Protein AF-A0A485C1S6-F1 (afdb_monomer_lite)

Organism: Raoultella terrigena (NCBI:txid577)

Sequence (123 aa):
MATAPRSTWPTRIATTVRRSNRGTIFDLNTKKAVNVDRKTRFDEPFNITDGYSDLAQINAEYRLNEAWTARFDYSYSQDHYNDDQARVMAYDSTTGDLTRRVDATHGSTQKMHSTVPICRATW

Secondary structure (DSSP, 8-state):
-PEEEEEEEEEEEEEEEE------PBPTTT-SB----TT--SS-TT-EEEEEEEEEEEEEEEE-SSSEEEEEEEEEEEEEEEEEEEEEEEE-TTT--EEEEEEEEEEEEEEEEEEEEEEEE--

pLDDT: mean 79.66, std 9.96, range [54.56, 94.25]

Radius of gyration: 26.3 Å; chains: 1; bounding box: 55×29×70 Å

Foldseek 3Di:
DWDPKDKDAKDKDKDKDQDFPQDFDADPVVRDTQPDDSPDGPWDPPQMKIKMKIKIKIKIKDDPDPFKIKIKIKIKMKIAMKGWDKDFDDADNVVRDTDIDIDIDHGDMDMDMDMDIDMGTDD

Structure (mmCIF, N/CA/C/O backbone):
data_AF-A0A485C1S6-F1
#
_entry.id   AF-A0A485C1S6-F1
#
loop_
_atom_site.group_PDB
_atom_site.id
_atom_site.type_symbol
_atom_site.label_atom_id
_atom_site.label_alt_id
_atom_site.label_comp_id
_atom_site.label_asym_id
_atom_site.label_entity_id
_atom_site.label_seq_id
_atom_site.pdbx_PDB_ins_code
_atom_site.Cartn_x
_atom_site.Cartn_y
_atom_site.Cartn_z
_atom_site.occupancy
_atom_site.B_iso_or_equiv
_atom_site.auth_seq_id
_atom_site.auth_comp_id
_atom_site.auth_asym_id
_atom_site.auth_atom_id
_atom_site.pdbx_PDB_model_num
ATOM 1 N N . MET A 1 1 ? 25.128 6.481 -30.988 1.00 55.44 1 MET A N 1
ATOM 2 C CA . MET A 1 1 ? 25.752 5.999 -29.736 1.00 55.44 1 MET A CA 1
ATOM 3 C C . MET A 1 1 ? 24.618 5.774 -28.755 1.00 55.44 1 MET A C 1
ATOM 5 O O . MET A 1 1 ? 23.823 6.689 -28.586 1.00 55.44 1 MET A O 1
ATOM 9 N N . ALA A 1 2 ? 24.456 4.549 -28.259 1.00 62.09 2 ALA A N 1
ATOM 10 C CA . ALA A 1 2 ? 23.393 4.194 -27.321 1.00 62.09 2 ALA A CA 1
ATOM 11 C C . ALA A 1 2 ? 23.815 4.585 -25.903 1.00 62.09 2 ALA A C 1
ATOM 13 O O . ALA A 1 2 ? 24.959 4.324 -25.525 1.00 62.09 2 ALA A O 1
ATOM 14 N N . THR A 1 3 ? 22.913 5.183 -25.130 1.00 68.31 3 THR A N 1
ATOM 15 C CA . THR A 1 3 ? 23.140 5.367 -23.695 1.00 68.31 3 THR A CA 1
ATOM 16 C C . THR A 1 3 ? 22.803 4.045 -23.016 1.00 68.31 3 THR A C 1
ATOM 18 O O . THR A 1 3 ? 21.776 3.438 -23.323 1.00 68.31 3 THR A O 1
ATOM 21 N N . ALA A 1 4 ? 23.680 3.556 -22.136 1.00 71.81 4 ALA A N 1
ATOM 22 C CA . ALA A 1 4 ? 23.424 2.306 -21.429 1.00 71.81 4 ALA A CA 1
ATOM 23 C C . ALA A 1 4 ? 22.096 2.412 -20.654 1.00 71.81 4 ALA A C 1
ATOM 25 O O . ALA A 1 4 ? 21.874 3.429 -19.988 1.00 71.81 4 ALA A O 1
ATOM 26 N N . PRO A 1 5 ? 21.210 1.404 -20.743 1.00 71.81 5 PRO A N 1
ATOM 27 C CA . PRO A 1 5 ? 19.929 1.456 -20.062 1.00 71.81 5 PRO A CA 1
ATOM 28 C C . PRO A 1 5 ? 20.144 1.554 -18.552 1.00 71.81 5 PRO A C 1
ATOM 30 O O . PRO A 1 5 ? 20.919 0.793 -17.967 1.00 71.81 5 PRO A O 1
ATOM 33 N N . ARG A 1 6 ? 19.451 2.499 -17.915 1.00 76.38 6 ARG A N 1
ATOM 34 C CA . ARG A 1 6 ? 19.470 2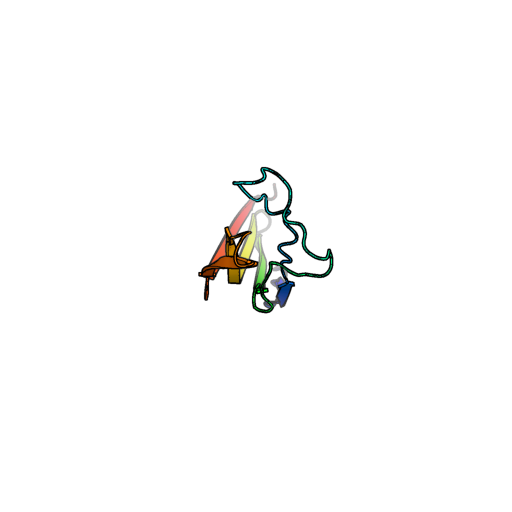.650 -16.461 1.00 76.38 6 ARG A CA 1
ATOM 35 C C . ARG A 1 6 ? 18.296 1.866 -15.899 1.00 76.38 6 ARG A C 1
ATOM 37 O O . ARG A 1 6 ? 17.146 2.141 -16.233 1.00 76.38 6 ARG A O 1
ATOM 44 N N . SER A 1 7 ? 18.598 0.882 -15.063 1.00 76.44 7 SER A N 1
ATOM 45 C CA . SER A 1 7 ? 17.595 0.117 -14.331 1.00 76.44 7 SER A CA 1
ATOM 46 C C . SER A 1 7 ? 17.717 0.398 -12.840 1.00 76.44 7 SER A C 1
ATOM 48 O O . SER A 1 7 ? 18.820 0.496 -12.297 1.00 76.44 7 SER A O 1
ATOM 50 N N . THR A 1 8 ? 16.570 0.542 -12.188 1.00 76.31 8 THR A N 1
ATOM 51 C CA . THR A 1 8 ? 16.465 0.569 -10.733 1.00 76.31 8 THR A CA 1
ATOM 52 C C . THR A 1 8 ? 15.859 -0.759 -10.308 1.00 76.31 8 THR A C 1
ATOM 54 O O . THR A 1 8 ? 14.740 -1.091 -10.708 1.00 76.31 8 THR A O 1
ATOM 57 N N . TRP A 1 9 ? 16.613 -1.535 -9.531 1.00 69.06 9 TRP A N 1
ATOM 58 C CA . TRP A 1 9 ? 16.132 -2.788 -8.954 1.00 69.06 9 TRP A CA 1
ATOM 59 C C . TRP A 1 9 ? 14.965 -2.528 -7.993 1.00 69.06 9 TRP A C 1
ATOM 61 O O . TRP A 1 9 ? 14.945 -1.470 -7.351 1.00 69.06 9 TRP A O 1
ATOM 71 N N . PRO A 1 10 ? 14.008 -3.471 -7.873 1.00 71.25 10 PRO A N 1
ATOM 72 C CA . PRO A 1 10 ? 12.872 -3.310 -6.983 1.00 71.25 10 PRO A CA 1
ATOM 73 C C . PRO A 1 10 ? 13.352 -3.047 -5.559 1.00 71.25 10 PRO A C 1
ATOM 75 O O . PRO A 1 10 ? 14.035 -3.873 -4.955 1.00 71.25 10 PRO A O 1
ATOM 78 N N . THR A 1 11 ? 13.008 -1.870 -5.041 1.00 77.12 11 THR A N 1
ATOM 79 C CA . THR A 1 11 ? 13.262 -1.503 -3.647 1.00 77.12 11 THR A CA 1
ATOM 80 C C . THR A 1 11 ? 11.949 -1.595 -2.894 1.00 77.12 11 THR A C 1
ATOM 82 O O . THR A 1 11 ? 10.984 -0.926 -3.263 1.00 77.12 11 THR A O 1
ATOM 85 N N . ARG A 1 12 ? 11.923 -2.425 -1.847 1.00 81.88 12 ARG A N 1
ATOM 86 C CA . ARG A 1 12 ? 10.764 -2.568 -0.971 1.00 81.88 12 ARG A CA 1
ATOM 87 C C . ARG A 1 12 ? 10.780 -1.502 0.109 1.00 81.88 12 ARG A C 1
ATOM 89 O O . ARG A 1 12 ? 11.726 -1.439 0.892 1.00 81.88 12 ARG A O 1
ATOM 96 N N . ILE A 1 13 ? 9.702 -0.738 0.213 1.00 79.25 13 ILE A N 1
ATOM 97 C CA . ILE A 1 13 ? 9.444 0.140 1.354 1.00 79.25 13 ILE A CA 1
ATOM 98 C C . ILE A 1 13 ? 8.303 -0.480 2.156 1.00 79.25 13 ILE A C 1
ATOM 100 O O . ILE A 1 13 ? 7.171 -0.524 1.686 1.00 79.25 13 ILE A O 1
ATOM 104 N N . ALA A 1 14 ? 8.603 -0.986 3.353 1.00 84.19 14 ALA A N 1
ATOM 105 C CA . ALA A 1 14 ? 7.611 -1.564 4.257 1.00 84.19 14 ALA A CA 1
ATOM 106 C C . ALA A 1 14 ? 7.172 -0.534 5.304 1.00 84.19 14 ALA A C 1
ATOM 108 O O . ALA A 1 14 ? 8.003 0.177 5.868 1.00 84.19 14 ALA A O 1
ATOM 109 N N . THR A 1 15 ? 5.871 -0.465 5.572 1.00 78.62 15 THR A N 1
ATOM 110 C CA . THR A 1 15 ? 5.278 0.439 6.561 1.00 78.62 15 THR A CA 1
ATOM 111 C C . THR A 1 15 ? 4.285 -0.322 7.430 1.00 78.62 15 THR A C 1
ATOM 113 O O . THR A 1 15 ? 3.416 -1.026 6.926 1.00 78.62 15 THR A O 1
ATOM 116 N N . THR A 1 16 ? 4.376 -0.138 8.746 1.00 80.12 16 THR A N 1
ATOM 117 C CA . THR A 1 16 ? 3.396 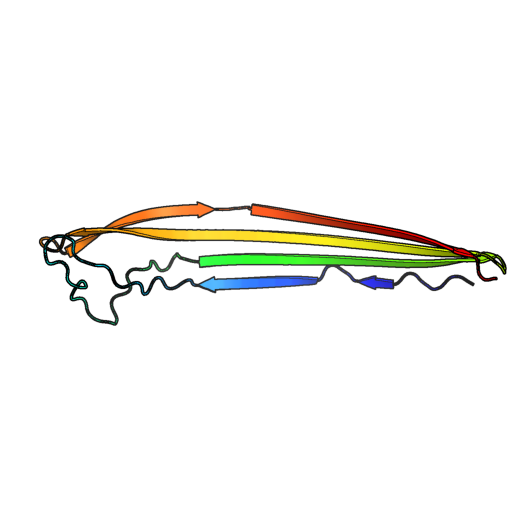-0.654 9.709 1.00 80.12 16 THR A CA 1
ATOM 118 C C . THR A 1 16 ? 2.863 0.499 10.544 1.00 80.12 16 THR A C 1
ATOM 120 O O . THR A 1 16 ? 3.626 1.221 11.185 1.00 80.12 16 THR A O 1
ATOM 123 N N . VAL A 1 17 ? 1.544 0.662 10.562 1.00 75.88 17 VAL A N 1
ATOM 124 C CA . VAL A 1 17 ? 0.837 1.683 11.333 1.00 75.88 17 VAL A CA 1
ATOM 125 C C . VAL A 1 17 ? -0.079 0.997 12.333 1.00 75.88 17 VAL A C 1
ATOM 127 O O . VAL A 1 17 ? -0.987 0.254 11.974 1.00 75.88 17 VAL A O 1
ATOM 130 N N . ARG A 1 18 ? 0.111 1.302 13.617 1.00 71.38 18 ARG A N 1
ATOM 131 C CA . ARG A 1 18 ? -0.881 0.980 14.648 1.00 71.38 18 ARG A CA 1
ATOM 132 C C . ARG A 1 18 ? -1.878 2.120 14.730 1.00 71.38 18 ARG A C 1
ATOM 134 O O . ARG A 1 18 ? -1.535 3.207 15.202 1.00 71.38 18 ARG A O 1
ATOM 141 N N . ARG A 1 19 ? -3.110 1.889 14.280 1.00 59.91 19 ARG A N 1
ATOM 142 C CA . ARG A 1 19 ? -4.168 2.892 14.425 1.00 59.91 19 ARG A CA 1
ATOM 143 C C . ARG A 1 19 ? -4.705 2.849 15.846 1.00 59.91 19 ARG A C 1
ATOM 145 O O . ARG A 1 19 ? -5.193 1.824 16.303 1.00 59.91 19 ARG A O 1
ATOM 152 N N . SER A 1 20 ? -4.653 3.990 16.527 1.00 57.03 20 SER A N 1
ATOM 153 C CA . SER A 1 20 ? -5.309 4.154 17.820 1.00 57.03 20 SER A CA 1
ATOM 154 C C . SER A 1 20 ? -6.682 4.779 17.625 1.00 57.03 20 SER A C 1
ATOM 156 O O . SER A 1 20 ? -6.785 5.920 17.175 1.00 57.03 20 SER A O 1
ATOM 158 N N . ASN A 1 21 ? -7.740 4.047 17.967 1.00 57.66 21 ASN A N 1
ATOM 159 C CA . ASN A 1 21 ? -9.087 4.607 18.010 1.00 57.66 21 ASN A CA 1
ATOM 160 C C . ASN A 1 21 ? -9.311 5.281 19.374 1.00 57.66 21 ASN A C 1
ATOM 162 O O . ASN A 1 21 ? -9.866 4.687 20.293 1.00 57.66 21 ASN A O 1
ATOM 166 N N . ARG A 1 22 ? -8.840 6.528 19.518 1.00 54.56 22 ARG A N 1
ATOM 167 C CA . ARG A 1 22 ? -9.034 7.359 20.728 1.00 54.56 22 ARG A CA 1
ATOM 168 C C . ARG A 1 22 ? -10.345 8.157 20.713 1.00 54.56 22 ARG A C 1
ATOM 170 O O . ARG A 1 22 ? -10.430 9.205 21.347 1.00 54.56 22 ARG A O 1
ATOM 177 N N . GLY A 1 23 ? -11.333 7.719 19.933 1.00 57.41 23 GLY A N 1
ATOM 178 C CA . GLY A 1 23 ? -12.602 8.428 19.790 1.00 57.41 23 GLY A CA 1
ATOM 179 C C . GLY A 1 23 ? -13.344 8.567 21.122 1.00 57.41 23 GLY A C 1
ATOM 180 O O . GLY A 1 23 ? -13.329 7.662 21.954 1.00 57.41 23 GLY A O 1
ATOM 181 N N . THR A 1 24 ? -14.007 9.707 21.320 1.00 64.56 24 THR A N 1
ATOM 182 C CA . THR A 1 24 ? -14.960 9.901 22.417 1.00 64.56 24 THR A CA 1
ATOM 183 C C . THR A 1 24 ? -16.264 9.198 22.055 1.00 64.56 24 THR A C 1
ATOM 185 O O . THR A 1 24 ? -16.930 9.586 21.098 1.00 64.56 24 THR A O 1
ATOM 188 N N . ILE A 1 25 ? -16.621 8.157 22.804 1.00 69.25 25 ILE A N 1
ATOM 189 C CA . ILE A 1 25 ? -17.919 7.489 22.669 1.00 69.25 25 ILE A CA 1
ATOM 190 C C . ILE A 1 25 ? -18.936 8.269 23.498 1.00 69.25 25 ILE A C 1
ATOM 192 O O . ILE A 1 25 ? -18.648 8.666 24.630 1.00 69.25 25 ILE A O 1
ATOM 196 N N . PHE A 1 26 ? -20.118 8.495 22.931 1.00 69.31 26 PHE A N 1
ATOM 197 C CA . PHE A 1 26 ? -21.242 9.093 23.638 1.00 69.31 26 PHE A CA 1
ATOM 198 C C . PHE A 1 26 ? -22.187 7.998 24.108 1.00 69.31 26 PHE A C 1
ATOM 200 O O . PHE A 1 26 ? -22.599 7.145 23.325 1.00 69.31 26 PHE A O 1
ATOM 207 N N . ASP A 1 27 ? -22.541 8.047 25.384 1.00 66.81 27 ASP A N 1
ATOM 208 C CA . ASP A 1 27 ? -23.649 7.271 25.912 1.00 66.81 27 ASP A CA 1
ATOM 209 C C . ASP A 1 27 ? -24.956 7.907 25.417 1.00 66.81 27 ASP A C 1
ATOM 211 O O . ASP A 1 27 ? -25.222 9.089 25.649 1.00 66.81 27 ASP A O 1
ATOM 215 N N . LEU A 1 28 ? -25.762 7.125 24.702 1.00 68.69 28 LEU A N 1
ATOM 216 C CA . LEU A 1 28 ? -27.008 7.589 24.094 1.00 68.69 28 LEU A CA 1
ATOM 217 C C . LEU A 1 28 ? -28.117 7.841 25.129 1.00 68.69 28 LEU A C 1
ATOM 219 O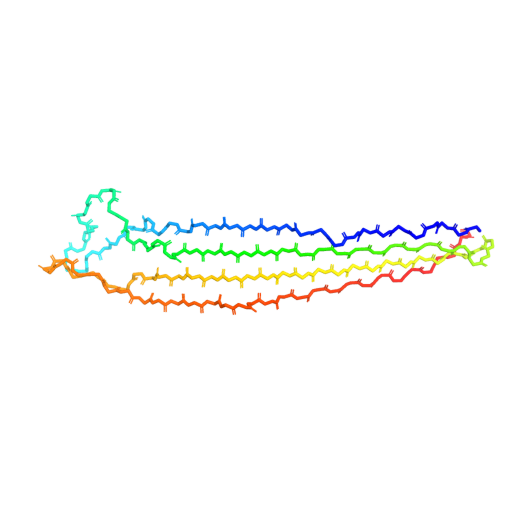 O . LEU A 1 28 ? -29.013 8.643 24.860 1.00 68.69 28 LEU A O 1
ATOM 223 N N . ASN A 1 29 ? -28.032 7.232 26.317 1.00 72.00 29 ASN A N 1
ATOM 224 C CA . ASN A 1 29 ? -28.986 7.425 27.410 1.00 72.00 29 ASN A CA 1
ATOM 225 C C . ASN A 1 29 ? -28.684 8.708 28.187 1.00 72.00 29 ASN A C 1
ATOM 227 O O . ASN A 1 29 ? -29.572 9.525 28.430 1.00 72.00 29 ASN A O 1
ATOM 231 N N . THR A 1 30 ? -27.418 8.918 28.554 1.00 72.75 30 THR A N 1
ATOM 232 C CA . THR A 1 30 ? -27.005 10.107 29.320 1.00 72.75 30 THR A CA 1
ATOM 233 C C . THR A 1 30 ? -26.652 11.303 28.435 1.00 72.75 30 THR A C 1
ATOM 235 O O . THR A 1 30 ? -26.504 12.416 28.945 1.00 72.75 30 THR A O 1
ATOM 238 N N . LYS A 1 31 ? -26.522 11.096 27.116 1.00 73.88 31 LYS A N 1
ATOM 239 C CA . LYS A 1 31 ? -26.049 12.067 26.108 1.00 73.88 31 LYS A CA 1
ATOM 240 C C . LYS A 1 31 ? -24.699 12.703 26.451 1.00 73.88 31 LYS A C 1
ATOM 242 O O . LYS A 1 31 ? -24.366 13.780 25.955 1.00 73.88 31 LYS A O 1
ATOM 247 N N . LYS A 1 32 ? -23.919 12.054 27.312 1.00 74.38 32 LYS A N 1
ATOM 248 C CA . LYS A 1 32 ? -22.600 12.506 27.755 1.00 74.38 32 LYS A CA 1
ATOM 249 C C . LYS A 1 32 ? -21.528 11.580 27.202 1.00 74.38 32 LYS A C 1
ATOM 251 O O . LYS A 1 32 ? -21.793 10.433 26.850 1.00 74.38 32 LYS A O 1
ATOM 256 N N . ALA A 1 33 ? -20.307 12.099 27.119 1.00 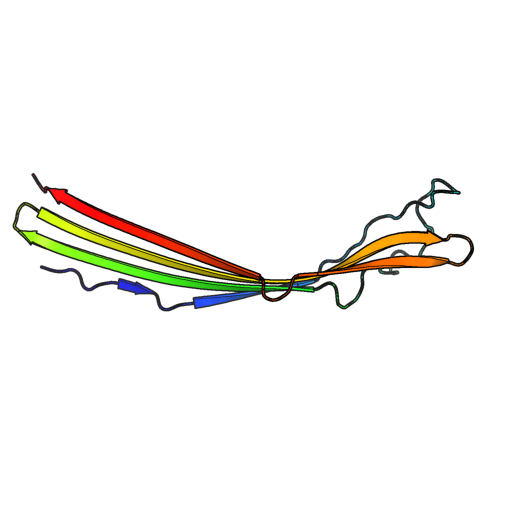68.75 33 ALA A N 1
ATOM 257 C CA . ALA A 1 33 ? -19.149 11.262 26.857 1.00 68.75 33 ALA A CA 1
ATOM 258 C C . ALA A 1 33 ? -19.049 10.179 27.940 1.00 68.75 33 ALA A C 1
ATOM 260 O O . ALA A 1 33 ? -19.244 10.467 29.125 1.00 68.75 33 ALA A O 1
ATOM 261 N N . VAL A 1 34 ? -18.752 8.950 27.525 1.00 71.31 34 VAL A N 1
ATOM 262 C CA . VAL A 1 34 ? -18.560 7.816 28.430 1.00 71.31 34 VAL A CA 1
ATOM 263 C C . VAL A 1 34 ? -17.455 8.152 29.436 1.00 71.31 34 VAL A C 1
ATOM 265 O O . VAL A 1 34 ? -16.340 8.513 29.055 1.00 71.31 34 VAL A O 1
ATOM 268 N N . ASN A 1 35 ? -17.775 8.051 30.728 1.00 70.62 35 ASN A N 1
ATOM 269 C CA . ASN A 1 35 ? -16.861 8.372 31.822 1.00 70.62 35 ASN A CA 1
ATOM 270 C C . ASN A 1 35 ? -15.914 7.196 32.113 1.00 70.62 35 ASN A C 1
ATOM 272 O O . ASN A 1 35 ? -16.084 6.477 33.094 1.00 70.62 35 ASN A O 1
ATOM 276 N N . VAL A 1 36 ? -14.938 6.987 31.234 1.00 69.50 36 VAL A N 1
ATOM 277 C CA . VAL A 1 36 ? -13.832 6.037 31.431 1.00 69.50 36 VAL A CA 1
ATOM 278 C C . VAL A 1 36 ? -12.523 6.778 31.685 1.00 69.50 36 VAL A C 1
ATOM 280 O O . VAL A 1 36 ? -12.358 7.934 31.288 1.00 69.50 36 VAL A O 1
ATOM 283 N N . ASP A 1 37 ? -11.564 6.099 32.318 1.00 69.88 37 ASP A N 1
ATOM 284 C CA . ASP A 1 37 ? -10.195 6.607 32.431 1.00 69.88 37 ASP A CA 1
ATOM 285 C C . ASP A 1 37 ? -9.642 6.937 31.032 1.00 69.88 37 ASP A C 1
ATOM 287 O O . ASP A 1 37 ? -9.797 6.172 30.080 1.00 69.88 37 ASP A O 1
ATOM 291 N N . ARG A 1 38 ? -8.949 8.075 30.906 1.00 64.31 38 ARG A N 1
ATOM 292 C CA . ARG A 1 38 ? -8.281 8.502 29.664 1.00 64.31 38 ARG A CA 1
ATOM 293 C C . ARG A 1 38 ? -7.235 7.503 29.163 1.00 64.31 38 ARG A C 1
ATOM 295 O O . ARG A 1 38 ? -6.833 7.594 28.004 1.00 64.31 38 ARG A O 1
ATOM 302 N N . LYS A 1 39 ? -6.750 6.602 30.018 1.00 66.88 39 LYS A N 1
ATOM 303 C CA . LYS A 1 39 ? -5.829 5.519 29.654 1.00 66.88 39 LYS A CA 1
ATOM 304 C C . LYS A 1 39 ? -6.544 4.291 29.095 1.00 66.88 39 LYS A C 1
ATOM 306 O O . LYS A 1 39 ? -5.881 3.465 28.467 1.00 66.88 39 LYS A O 1
ATOM 311 N N . THR A 1 40 ? -7.855 4.167 29.294 1.00 69.81 40 THR A N 1
ATOM 312 C CA . THR A 1 40 ? -8.638 3.058 28.752 1.00 69.81 40 THR A CA 1
ATOM 313 C C . THR A 1 40 ? -8.717 3.197 27.240 1.00 69.81 40 THR A C 1
ATOM 315 O O . THR A 1 40 ? -9.285 4.143 26.696 1.00 69.81 40 THR A O 1
ATOM 318 N N . ARG A 1 41 ? -8.095 2.243 26.552 1.00 69.94 41 ARG A N 1
ATOM 319 C CA . ARG A 1 41 ? -8.098 2.153 25.096 1.00 69.94 41 ARG A CA 1
ATOM 320 C C . ARG A 1 41 ? -9.374 1.466 24.637 1.00 69.94 41 ARG A C 1
ATOM 322 O O . ARG A 1 41 ? -9.688 0.369 25.087 1.00 69.94 41 ARG A O 1
ATOM 329 N N . PHE A 1 42 ? -10.107 2.120 23.742 1.00 71.56 42 PHE A N 1
ATOM 330 C CA . PHE A 1 42 ? -11.261 1.515 23.073 1.00 71.56 42 PHE A CA 1
ATOM 331 C C . PHE A 1 42 ? -10.866 0.713 21.830 1.00 71.56 42 PHE A C 1
ATOM 333 O O . PHE A 1 42 ? -11.685 -0.028 21.283 1.00 71.56 42 PHE A O 1
ATOM 340 N N . ASP A 1 43 ? -9.617 0.865 21.393 1.00 68.88 43 ASP A N 1
ATOM 341 C CA . ASP A 1 43 ? -9.009 0.110 20.314 1.00 68.88 43 ASP A CA 1
ATOM 342 C C . ASP A 1 43 ? -8.344 -1.179 20.791 1.00 68.88 43 ASP A C 1
ATOM 344 O O . ASP A 1 43 ? -7.905 -1.289 21.934 1.00 68.88 43 ASP A O 1
ATOM 348 N N . GLU A 1 44 ? -8.243 -2.137 19.87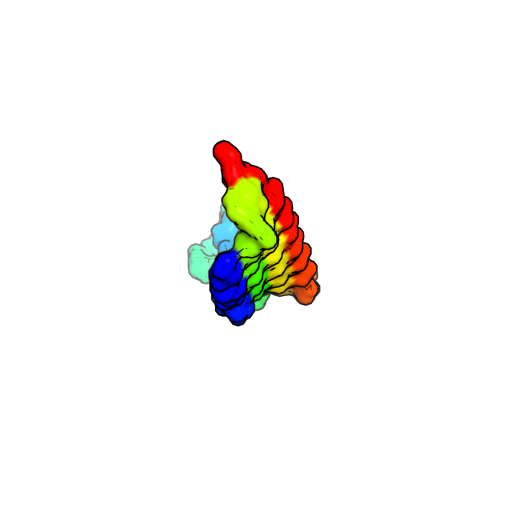4 1.00 72.25 44 GLU A N 1
ATOM 349 C CA . GLU A 1 44 ? -7.667 -3.449 20.142 1.00 72.25 44 GLU A CA 1
ATOM 350 C C . GLU A 1 44 ? -6.183 -3.517 19.742 1.00 72.25 44 GLU A C 1
ATOM 352 O O . GLU A 1 44 ? -5.774 -2.860 18.779 1.00 72.25 44 GLU A O 1
ATOM 357 N N . PRO A 1 45 ? -5.349 -4.334 20.420 1.00 73.81 45 PRO A N 1
ATOM 358 C CA . PRO A 1 45 ? -3.925 -4.477 20.097 1.00 73.81 45 PRO A CA 1
ATOM 359 C C . PRO A 1 45 ? -3.649 -4.963 18.670 1.00 73.81 45 PRO A C 1
ATOM 361 O O . PRO A 1 45 ? -2.565 -4.706 18.136 1.00 73.81 45 PRO A O 1
ATOM 364 N N . PHE A 1 46 ? -4.620 -5.663 18.077 1.00 73.06 46 PHE A N 1
ATOM 365 C CA . PHE A 1 46 ? -4.569 -6.162 16.709 1.00 73.06 46 PHE A CA 1
ATOM 366 C C . PHE A 1 46 ? -5.022 -5.131 15.666 1.00 73.06 46 PHE A C 1
ATOM 368 O O . PHE A 1 46 ? -4.972 -5.452 14.492 1.00 73.06 46 PHE A O 1
ATOM 375 N N . ASN A 1 47 ? -5.402 -3.899 16.043 1.00 73.69 47 ASN A N 1
ATOM 376 C CA . ASN A 1 47 ? -5.699 -2.828 15.082 1.00 73.69 47 ASN A CA 1
ATOM 377 C C . ASN A 1 47 ? -4.421 -2.324 14.392 1.00 73.69 47 ASN A C 1
ATOM 379 O O . ASN A 1 47 ? -3.851 -1.280 14.746 1.00 73.69 47 ASN A O 1
ATOM 383 N N . ILE A 1 48 ? -3.939 -3.107 13.436 1.00 79.31 48 ILE A N 1
ATOM 384 C CA . ILE A 1 48 ? -2.687 -2.903 12.724 1.00 79.31 48 ILE A CA 1
ATOM 385 C C . ILE A 1 48 ? -3.006 -2.839 11.235 1.00 79.31 48 ILE A C 1
ATOM 387 O O . ILE A 1 48 ? -3.649 -3.725 10.685 1.00 79.31 48 ILE A O 1
ATOM 391 N N . THR A 1 49 ? -2.520 -1.782 10.594 1.00 82.81 49 THR A N 1
ATOM 392 C CA . THR A 1 49 ? -2.430 -1.707 9.140 1.00 82.81 49 THR A CA 1
ATOM 393 C C . THR A 1 49 ? -0.962 -1.891 8.771 1.00 82.81 49 THR A C 1
ATOM 395 O O . THR A 1 49 ? -0.121 -1.084 9.177 1.00 82.81 49 THR A O 1
ATOM 398 N N . ASP A 1 50 ? -0.626 -2.924 8.014 1.00 86.25 50 ASP A N 1
ATOM 399 C CA . ASP A 1 50 ? 0.717 -3.139 7.478 1.00 86.25 50 ASP A CA 1
ATOM 400 C C . ASP A 1 50 ? 0.690 -3.218 5.958 1.00 86.25 50 ASP A C 1
ATOM 402 O O . ASP A 1 50 ? -0.296 -3.599 5.337 1.00 86.25 50 ASP A O 1
ATOM 406 N N . GLY A 1 51 ? 1.786 -2.815 5.335 1.00 88.06 51 GLY A N 1
ATOM 407 C CA . GLY A 1 51 ? 1.893 -2.862 3.895 1.00 88.06 51 GLY A CA 1
ATOM 408 C C . GLY A 1 51 ? 3.313 -2.675 3.413 1.00 88.06 51 GLY A C 1
ATOM 409 O O . GLY A 1 51 ? 4.209 -2.273 4.160 1.00 88.06 51 GLY A O 1
ATOM 410 N N . TYR A 1 52 ? 3.519 -2.978 2.143 1.00 88.62 52 TYR A N 1
ATOM 411 C CA . TYR A 1 52 ? 4.775 -2.712 1.471 1.00 88.62 52 TYR A CA 1
ATOM 412 C C . TYR A 1 52 ? 4.537 -2.276 0.032 1.00 88.62 52 TYR A C 1
ATOM 414 O O . TYR A 1 52 ? 3.585 -2.714 -0.611 1.00 88.62 52 TYR A O 1
ATOM 422 N N . SER A 1 53 ? 5.443 -1.441 -0.458 1.00 88.19 53 SER A N 1
ATOM 423 C CA . SER A 1 53 ? 5.465 -0.964 -1.834 1.00 88.19 53 SER A CA 1
ATOM 424 C C . SER A 1 53 ? 6.777 -1.376 -2.490 1.00 88.19 53 SER A C 1
ATOM 426 O O . SER A 1 53 ? 7.848 -1.086 -1.956 1.00 88.19 53 SER A O 1
ATOM 428 N N . ASP A 1 54 ? 6.695 -2.040 -3.640 1.00 90.12 54 ASP A N 1
ATOM 429 C CA . ASP A 1 54 ? 7.831 -2.411 -4.484 1.00 90.12 54 ASP A CA 1
ATOM 430 C C . ASP A 1 54 ? 7.799 -1.552 -5.765 1.00 90.12 54 ASP A C 1
ATOM 432 O O . ASP A 1 54 ? 6.773 -1.501 -6.442 1.00 90.12 54 ASP A O 1
ATOM 436 N N . LEU A 1 55 ? 8.906 -0.883 -6.120 1.00 89.94 55 LEU A N 1
ATOM 437 C CA . LEU A 1 55 ? 9.021 -0.044 -7.329 1.00 89.94 55 LEU A CA 1
ATOM 438 C C . LEU A 1 55 ? 10.214 -0.467 -8.191 1.00 89.94 55 LEU A C 1
ATOM 440 O O . LEU A 1 55 ? 11.344 -0.465 -7.707 1.00 89.94 55 LEU A O 1
ATOM 444 N N . ALA A 1 56 ? 9.980 -0.737 -9.476 1.00 88.44 56 ALA A N 1
ATOM 445 C CA . ALA A 1 56 ? 11.013 -1.014 -10.474 1.00 88.44 56 ALA A CA 1
ATOM 446 C C . ALA A 1 56 ? 10.886 -0.067 -11.675 1.00 88.44 56 ALA A C 1
ATOM 448 O O . ALA A 1 56 ? 9.782 0.206 -12.152 1.00 88.44 56 ALA A O 1
ATOM 449 N N . GLN A 1 57 ? 12.020 0.421 -12.184 1.00 90.62 57 GLN A N 1
ATOM 450 C CA . GLN A 1 57 ? 12.055 1.348 -13.320 1.00 90.62 57 GLN A CA 1
ATOM 451 C C . GLN A 1 57 ? 13.163 0.984 -14.304 1.00 90.62 57 GLN A C 1
ATOM 453 O O . GLN A 1 57 ? 14.259 0.590 -13.903 1.00 90.62 57 GLN A O 1
ATOM 458 N N . ILE A 1 58 ? 12.874 1.140 -15.594 1.00 89.75 58 ILE A N 1
ATOM 459 C CA . ILE A 1 58 ? 13.806 0.920 -16.700 1.00 89.75 58 ILE A CA 1
ATOM 460 C C . ILE A 1 58 ? 13.717 2.119 -17.641 1.00 89.75 58 ILE A C 1
ATOM 462 O O . ILE A 1 58 ? 12.631 2.470 -18.096 1.00 89.75 58 ILE A O 1
ATOM 466 N N . ASN A 1 59 ? 14.864 2.709 -17.966 1.00 91.25 59 ASN A N 1
ATOM 467 C CA . ASN A 1 59 ? 14.997 3.732 -18.998 1.00 91.25 59 ASN A CA 1
ATOM 468 C C . ASN A 1 59 ? 16.045 3.297 -20.030 1.00 91.25 59 ASN A C 1
ATOM 470 O O . ASN A 1 59 ? 17.122 2.820 -19.664 1.00 91.25 59 ASN A O 1
ATOM 474 N N . ALA A 1 60 ? 15.737 3.483 -21.312 1.00 89.25 60 ALA A N 1
ATOM 475 C CA . ALA A 1 60 ? 16.648 3.254 -22.425 1.00 89.25 60 ALA A CA 1
ATOM 476 C C . ALA A 1 60 ? 16.558 4.396 -23.445 1.00 89.25 60 ALA A C 1
ATOM 478 O O . ALA A 1 60 ? 15.472 4.872 -23.775 1.00 89.25 60 ALA A O 1
ATOM 479 N N . GLU A 1 61 ? 17.703 4.803 -23.989 1.00 91.81 61 GLU A N 1
ATOM 480 C CA . GLU A 1 61 ? 17.785 5.808 -25.048 1.00 91.81 61 GLU A CA 1
ATOM 481 C C . GLU A 1 61 ? 18.712 5.325 -26.163 1.00 91.81 61 GLU A C 1
ATOM 483 O O . GLU A 1 61 ? 19.834 4.866 -25.924 1.00 91.81 61 GLU A O 1
ATOM 488 N N . TYR A 1 62 ? 18.240 5.443 -27.401 1.00 89.06 62 TYR A N 1
ATOM 489 C CA . TYR A 1 62 ? 18.958 5.000 -28.581 1.00 89.06 62 TYR A CA 1
ATOM 490 C C . TYR A 1 62 ? 18.864 6.022 -29.711 1.00 89.06 62 TYR A C 1
ATOM 492 O O . TYR A 1 62 ? 17.781 6.386 -30.169 1.00 89.06 62 TYR A O 1
ATOM 500 N N . ARG A 1 63 ? 20.024 6.452 -30.213 1.00 90.25 63 ARG A N 1
ATOM 501 C CA . ARG A 1 63 ? 20.114 7.298 -31.405 1.00 90.25 63 ARG A CA 1
ATOM 502 C C . ARG A 1 63 ? 20.031 6.430 -32.660 1.00 90.25 63 ARG A C 1
ATOM 504 O O . ARG A 1 63 ? 20.982 5.705 -32.949 1.00 90.25 63 ARG A O 1
ATOM 511 N N . LEU A 1 64 ? 18.908 6.516 -33.375 1.00 87.69 64 LEU A N 1
ATOM 512 C CA . LEU A 1 64 ? 18.619 5.730 -34.580 1.00 87.69 64 LEU A CA 1
ATOM 513 C C . LEU A 1 64 ? 19.471 6.195 -35.770 1.00 87.69 64 LEU A C 1
ATOM 515 O O . LEU A 1 64 ? 20.001 5.370 -36.506 1.00 87.69 64 LEU A O 1
ATOM 519 N N . ASN A 1 65 ? 19.619 7.511 -35.943 1.00 87.88 65 ASN A N 1
ATOM 520 C CA . ASN A 1 65 ? 20.516 8.142 -36.917 1.00 87.88 65 ASN A CA 1
ATOM 521 C C . ASN A 1 65 ? 20.830 9.594 -36.484 1.00 87.88 65 ASN A C 1
ATOM 523 O O . ASN A 1 65 ? 20.601 9.961 -35.333 1.00 87.88 65 ASN A O 1
ATOM 527 N N . GLU A 1 66 ? 21.404 10.422 -37.361 1.00 86.69 66 GLU A N 1
ATOM 528 C CA . GLU A 1 66 ? 21.734 11.829 -37.056 1.00 86.69 66 GLU A CA 1
ATOM 529 C C . GLU A 1 66 ? 20.505 12.687 -36.731 1.00 86.69 66 GLU A C 1
ATOM 531 O O . GLU A 1 66 ? 20.597 13.626 -35.945 1.00 86.69 66 GLU A O 1
ATOM 536 N N . ALA A 1 67 ? 19.347 12.310 -37.263 1.00 91.06 67 ALA A N 1
ATOM 537 C CA . ALA A 1 67 ? 18.118 13.072 -37.166 1.00 91.06 67 ALA A CA 1
ATOM 538 C C . ALA A 1 67 ? 17.075 12.472 -36.220 1.00 91.06 67 ALA A C 1
ATOM 540 O O . ALA A 1 67 ? 16.053 13.101 -35.986 1.00 91.06 67 ALA A O 1
ATOM 541 N N . TRP A 1 68 ? 17.280 11.265 -35.689 1.00 91.00 68 TRP A N 1
ATOM 542 C CA . TRP A 1 68 ? 16.253 10.564 -34.917 1.00 91.00 68 TRP A CA 1
ATOM 543 C C . TRP A 1 68 ? 16.811 9.921 -33.654 1.00 91.00 68 TRP A C 1
ATOM 545 O O . TRP A 1 68 ? 17.780 9.155 -33.691 1.00 91.00 68 TRP A O 1
ATOM 555 N N . THR A 1 69 ? 16.128 10.177 -32.538 1.00 92.50 69 THR A N 1
ATOM 556 C CA . THR A 1 69 ? 16.402 9.560 -31.236 1.00 92.50 69 THR A CA 1
ATOM 557 C C . THR A 1 69 ? 15.139 8.916 -30.680 1.00 92.50 69 THR A C 1
ATOM 559 O O . THR A 1 69 ? 14.076 9.538 -30.625 1.00 92.50 69 THR A O 1
ATOM 562 N N . ALA A 1 70 ? 15.275 7.668 -30.245 1.00 90.62 70 ALA A N 1
ATOM 563 C CA . ALA A 1 70 ? 14.251 6.908 -29.553 1.00 90.62 70 ALA A CA 1
ATOM 564 C C . ALA A 1 70 ? 14.555 6.850 -28.053 1.00 90.62 70 ALA A C 1
ATOM 566 O O . ALA A 1 70 ? 15.696 6.638 -27.642 1.00 90.62 70 ALA A O 1
ATOM 567 N N . ARG A 1 71 ? 13.518 7.005 -27.237 1.00 92.12 71 ARG A N 1
ATOM 568 C CA . ARG A 1 71 ? 13.539 6.859 -25.783 1.00 92.12 71 ARG A CA 1
ATOM 569 C C . ARG A 1 71 ? 12.416 5.935 -25.353 1.00 92.12 71 ARG A C 1
ATOM 571 O O . ARG A 1 71 ? 11.310 5.993 -25.893 1.00 92.12 71 ARG A O 1
ATOM 578 N N . PHE A 1 72 ? 12.719 5.097 -24.379 1.00 90.94 72 PHE A N 1
ATOM 579 C CA . PHE A 1 72 ? 11.791 4.143 -23.810 1.00 90.94 72 PHE A CA 1
ATOM 580 C C . PHE A 1 72 ? 11.898 4.175 -22.291 1.00 90.94 72 PHE A C 1
ATOM 582 O O . PHE A 1 72 ? 12.961 3.908 -21.730 1.00 90.94 72 PHE A O 1
ATOM 589 N N . ASP A 1 73 ? 10.778 4.473 -21.646 1.00 92.25 73 ASP A N 1
ATOM 590 C CA . ASP A 1 73 ? 10.631 4.493 -20.199 1.00 92.25 73 ASP A CA 1
ATOM 591 C C . ASP A 1 73 ? 9.558 3.487 -19.778 1.00 92.25 73 ASP A C 1
ATOM 593 O O . ASP A 1 73 ? 8.432 3.515 -20.279 1.00 92.25 73 ASP A O 1
ATOM 597 N N . TYR A 1 74 ? 9.897 2.619 -18.828 1.00 91.25 74 TYR A N 1
ATOM 598 C CA . TYR A 1 74 ? 8.974 1.679 -18.203 1.00 91.25 74 TYR A CA 1
ATOM 599 C C . TYR A 1 74 ? 9.066 1.782 -16.682 1.00 91.25 74 TYR A C 1
ATOM 601 O O . TYR A 1 74 ? 10.156 1.815 -16.110 1.00 91.25 74 TYR A O 1
ATOM 609 N N . SER A 1 75 ? 7.920 1.833 -16.011 1.00 91.19 75 SER A N 1
ATOM 610 C CA . SER A 1 75 ? 7.821 1.835 -14.549 1.00 91.19 75 SER A CA 1
ATOM 611 C C . SER A 1 75 ? 6.761 0.844 -14.093 1.00 91.19 75 SER A C 1
ATOM 613 O O . SER A 1 75 ? 5.674 0.795 -14.664 1.00 91.19 75 SER A O 1
ATOM 615 N N . TYR A 1 76 ? 7.070 0.084 -13.048 1.00 90.19 76 TYR A N 1
ATOM 616 C CA . TYR A 1 76 ? 6.168 -0.861 -12.401 1.00 90.19 76 TYR A CA 1
ATOM 617 C C . TYR A 1 76 ? 6.169 -0.617 -10.895 1.00 90.19 76 TYR A C 1
ATOM 619 O O . TYR A 1 76 ? 7.241 -0.572 -10.290 1.00 90.19 76 TYR A O 1
ATOM 627 N N . SER A 1 77 ? 4.986 -0.507 -10.294 1.00 90.94 77 SER A N 1
ATOM 628 C CA . SER A 1 77 ? 4.823 -0.495 -8.843 1.00 90.94 77 SER A CA 1
ATOM 629 C C . SER A 1 77 ? 3.818 -1.543 -8.384 1.00 90.94 77 SER A C 1
ATOM 631 O O . SER A 1 77 ? 2.840 -1.850 -9.073 1.00 90.94 77 SER A O 1
ATOM 633 N N . GLN A 1 78 ? 4.069 -2.097 -7.205 1.00 91.81 78 GLN A N 1
ATOM 634 C CA . GLN A 1 78 ? 3.163 -3.005 -6.526 1.00 91.81 78 GLN A CA 1
ATOM 635 C C . GLN A 1 78 ? 3.016 -2.579 -5.076 1.00 91.81 78 GLN A C 1
ATOM 637 O O . GLN A 1 78 ? 4.003 -2.530 -4.351 1.00 91.81 78 GLN A O 1
ATOM 642 N N . ASP A 1 79 ? 1.778 -2.355 -4.661 1.00 89.88 79 ASP A N 1
ATOM 643 C CA . ASP A 1 79 ? 1.424 -2.021 -3.292 1.00 89.88 79 ASP A CA 1
ATOM 644 C C . ASP A 1 79 ? 0.644 -3.183 -2.691 1.00 89.88 79 ASP A C 1
ATOM 646 O O . ASP A 1 79 ? -0.341 -3.649 -3.264 1.00 89.88 79 ASP A O 1
ATOM 650 N N . HIS A 1 80 ? 1.090 -3.662 -1.540 1.00 89.00 80 HIS A N 1
ATOM 651 C CA . HIS A 1 80 ? 0.394 -4.659 -0.744 1.00 89.00 80 HIS A CA 1
ATOM 652 C C . HIS A 1 80 ? -0.038 -4.025 0.571 1.00 89.00 80 HIS A C 1
ATOM 654 O O . HIS A 1 80 ? 0.778 -3.373 1.222 1.00 89.00 80 HIS A O 1
ATOM 660 N N . TYR A 1 81 ? -1.279 -4.250 0.996 1.00 86.94 81 TYR A N 1
ATOM 661 C CA . TYR A 1 81 ? -1.719 -3.872 2.331 1.00 86.94 81 TYR A CA 1
ATOM 662 C C . TYR A 1 81 ? -2.607 -4.934 2.977 1.00 86.94 81 TYR A C 1
ATOM 664 O O . TYR A 1 81 ? -3.429 -5.590 2.330 1.00 86.94 81 TYR A O 1
ATOM 672 N N . ASN A 1 82 ? -2.441 -5.038 4.286 1.00 84.69 82 ASN A N 1
ATOM 673 C CA . ASN A 1 82 ? -3.321 -5.710 5.216 1.00 84.69 82 ASN A CA 1
ATOM 674 C C . ASN A 1 82 ? -3.831 -4.667 6.214 1.00 84.69 82 ASN A C 1
ATOM 676 O O . ASN A 1 82 ? -3.103 -3.755 6.610 1.00 84.69 82 ASN A O 1
ATOM 680 N N . ASP A 1 83 ? -5.092 -4.782 6.601 1.00 82.19 83 ASP A N 1
ATOM 681 C CA . ASP A 1 83 ? -5.721 -3.892 7.566 1.00 82.19 83 ASP A CA 1
ATOM 682 C C . ASP A 1 83 ? -6.632 -4.693 8.485 1.00 82.19 83 ASP A C 1
ATOM 684 O O . ASP A 1 83 ? -7.651 -5.227 8.043 1.00 82.19 83 ASP A O 1
ATOM 688 N N . ASP A 1 84 ? -6.262 -4.756 9.758 1.00 84.31 84 ASP A N 1
ATOM 689 C CA . ASP A 1 84 ? -7.096 -5.285 10.823 1.00 84.31 84 ASP A CA 1
ATOM 690 C C . ASP A 1 84 ? -7.723 -4.117 11.586 1.00 84.31 84 ASP A C 1
ATOM 692 O O . ASP A 1 84 ? -7.027 -3.248 12.125 1.00 84.31 84 ASP A O 1
ATOM 696 N N . GLN A 1 85 ? -9.055 -4.076 11.641 1.00 79.06 85 GLN A N 1
ATOM 697 C CA . GLN A 1 85 ? -9.771 -2.974 12.265 1.00 79.06 85 GLN A CA 1
ATOM 698 C C . GLN A 1 85 ? -10.990 -3.430 13.075 1.00 79.06 85 GLN A C 1
ATOM 700 O O . GLN A 1 85 ? -12.048 -3.766 12.551 1.00 79.06 85 GLN A O 1
ATOM 705 N N . ALA A 1 86 ? -10.887 -3.303 14.394 1.00 81.06 86 ALA A N 1
ATOM 706 C CA . ALA A 1 86 ? -12.011 -3.305 15.316 1.00 81.06 86 ALA A CA 1
ATOM 707 C C . ALA A 1 86 ? -12.636 -1.904 15.405 1.00 81.06 86 ALA A C 1
ATOM 709 O O . ALA A 1 86 ? -11.974 -0.922 15.769 1.00 81.06 86 ALA A O 1
ATOM 710 N N . ARG A 1 87 ? -13.934 -1.815 15.103 1.00 78.88 87 ARG A N 1
ATOM 711 C CA . ARG A 1 87 ? -14.762 -0.610 15.235 1.00 78.88 87 ARG A CA 1
ATOM 712 C C . ARG A 1 87 ? -15.716 -0.768 16.409 1.00 78.88 87 ARG A C 1
ATOM 714 O O . ARG A 1 87 ? -16.374 -1.797 16.548 1.00 78.88 87 ARG A O 1
ATOM 721 N N . VAL A 1 88 ? -15.818 0.270 17.233 1.00 78.31 88 VAL A N 1
ATOM 722 C CA . VAL A 1 88 ? -16.826 0.321 18.295 1.00 78.31 88 VAL A CA 1
ATOM 723 C C . VAL A 1 88 ? -18.188 0.629 17.682 1.00 78.31 88 VAL A C 1
ATOM 725 O O . VAL A 1 88 ? -18.307 1.586 16.921 1.00 78.31 88 VAL A O 1
ATOM 728 N N . MET A 1 89 ? -19.197 -0.171 18.025 1.00 79.94 89 MET A N 1
ATOM 729 C CA . MET A 1 89 ? -20.565 -0.031 17.517 1.00 79.94 89 MET A CA 1
ATOM 730 C C . MET A 1 89 ? -21.529 0.488 18.582 1.00 79.94 89 MET A C 1
ATOM 732 O O . MET A 1 89 ? -22.394 1.304 18.277 1.00 79.94 89 MET A O 1
ATOM 736 N N . ALA A 1 90 ? -21.381 0.021 19.821 1.00 76.75 90 ALA A N 1
ATOM 737 C CA . ALA A 1 90 ? -22.235 0.418 20.933 1.00 76.75 90 ALA A CA 1
ATOM 738 C C . ALA A 1 90 ? -21.493 0.293 22.266 1.00 76.75 90 ALA A C 1
ATOM 740 O O . ALA A 1 90 ? -20.548 -0.489 22.391 1.00 76.75 90 ALA A O 1
ATOM 741 N N . TYR A 1 91 ? -21.957 1.055 23.250 1.00 76.94 91 TYR A N 1
ATOM 742 C CA . TYR A 1 91 ? -21.514 0.987 24.635 1.00 76.94 91 TYR A CA 1
ATOM 743 C C . TYR A 1 91 ? -22.742 0.946 25.545 1.00 76.94 91 TYR A C 1
ATOM 745 O O . TYR A 1 91 ? -23.615 1.808 25.426 1.00 76.94 91 TYR A O 1
ATOM 753 N N . ASP A 1 92 ? -22.803 -0.045 26.430 1.00 76.56 92 ASP A N 1
ATOM 754 C CA . ASP A 1 92 ? -23.804 -0.137 27.488 1.00 76.56 92 ASP A CA 1
ATOM 755 C C . ASP A 1 92 ? -23.237 0.500 28.761 1.00 76.56 92 ASP A C 1
ATOM 757 O O . ASP A 1 92 ? -22.257 0.026 29.332 1.00 76.56 92 ASP A O 1
ATOM 761 N N . SER A 1 93 ? -23.841 1.597 29.217 1.00 69.06 93 SER A N 1
ATOM 762 C CA . SER A 1 93 ? -23.398 2.296 30.427 1.00 69.06 93 SER A CA 1
ATOM 763 C C . SER A 1 93 ? -23.841 1.638 31.733 1.00 69.06 93 SER A C 1
ATOM 765 O O . SER A 1 93 ? -23.296 1.976 32.783 1.00 69.06 93 SER A O 1
ATOM 767 N N . THR A 1 94 ? -24.783 0.696 31.682 1.00 76.88 94 THR A N 1
ATOM 768 C CA . THR A 1 94 ? -25.283 -0.050 32.844 1.00 76.88 94 THR A CA 1
ATOM 769 C C . THR A 1 94 ? -24.372 -1.229 33.166 1.00 76.88 94 THR A C 1
ATOM 771 O O . THR A 1 94 ? -24.077 -1.468 34.336 1.00 76.88 94 THR A O 1
ATOM 774 N N . THR A 1 95 ? -23.908 -1.950 32.140 1.00 79.06 95 THR A N 1
ATOM 775 C CA . THR A 1 95 ? -23.005 -3.105 32.300 1.00 79.06 95 THR A CA 1
ATOM 776 C C . THR A 1 95 ? -21.532 -2.761 32.070 1.00 79.06 95 THR A C 1
ATOM 778 O O . THR A 1 95 ? -20.655 -3.455 32.579 1.00 79.06 95 THR A O 1
ATOM 781 N N . GLY A 1 96 ? -21.243 -1.675 31.346 1.00 75.06 96 GLY A N 1
ATOM 782 C CA . GLY A 1 96 ? -19.896 -1.312 30.899 1.00 75.06 96 GLY A CA 1
ATOM 783 C C . GLY A 1 96 ? -19.454 -2.040 29.626 1.00 75.06 96 GLY A C 1
ATOM 784 O O . GLY A 1 96 ? -18.296 -1.905 29.218 1.00 75.06 96 GLY A O 1
ATOM 785 N N . ASP A 1 97 ? -20.348 -2.806 28.994 1.00 78.38 97 ASP A N 1
ATOM 786 C CA . ASP A 1 97 ? -20.014 -3.617 27.830 1.00 78.38 97 ASP A CA 1
ATOM 787 C C . ASP A 1 97 ? -19.839 -2.771 26.574 1.00 78.38 97 ASP A C 1
ATOM 789 O O . ASP A 1 97 ? -20.605 -1.851 26.276 1.00 78.38 97 ASP A O 1
ATOM 793 N N . LEU A 1 98 ? -18.835 -3.134 25.780 1.00 78.25 98 LEU A N 1
ATOM 794 C CA . LEU A 1 98 ? -18.537 -2.473 24.523 1.00 78.25 98 LEU A CA 1
ATOM 795 C C . LEU A 1 98 ? -18.679 -3.465 23.372 1.00 78.25 98 LEU A C 1
ATOM 797 O O . LEU A 1 98 ? -17.901 -4.408 23.227 1.00 78.25 98 LEU A O 1
ATOM 801 N N . THR A 1 99 ? -19.682 -3.232 22.530 1.00 80.88 99 THR A N 1
ATOM 802 C CA . THR A 1 99 ? -19.918 -4.057 21.347 1.00 80.88 99 THR A CA 1
ATOM 803 C C . THR A 1 99 ? -19.043 -3.560 20.209 1.00 80.88 99 THR A C 1
ATOM 805 O O . THR A 1 99 ? -19.075 -2.378 19.846 1.00 80.88 99 THR A O 1
ATOM 808 N N . ARG A 1 100 ? -18.268 -4.473 19.623 1.00 82.00 100 ARG A N 1
ATOM 809 C CA . ARG A 1 100 ? -17.363 -4.188 18.509 1.00 82.00 100 ARG A CA 1
ATOM 810 C C . ARG A 1 100 ? -17.728 -5.020 17.295 1.00 82.00 100 ARG A C 1
ATOM 812 O O . ARG A 1 100 ? -18.171 -6.158 17.414 1.00 82.00 100 ARG A O 1
ATOM 819 N N . ARG A 1 101 ? -17.462 -4.453 16.127 1.00 81.94 101 ARG A N 1
ATOM 820 C CA . ARG A 1 101 ? -17.380 -5.186 14.869 1.00 81.94 101 ARG A CA 1
ATOM 821 C C . ARG A 1 101 ? -15.911 -5.277 14.478 1.00 81.94 101 ARG A C 1
ATOM 823 O O . ARG A 1 101 ? -15.209 -4.268 14.524 1.00 81.94 101 ARG A O 1
ATOM 830 N N . VAL A 1 102 ? -15.466 -6.470 14.107 1.00 82.00 102 VAL A N 1
ATOM 831 C CA . VAL A 1 102 ? -14.116 -6.701 13.590 1.00 82.00 102 VAL A CA 1
ATOM 832 C C . VAL A 1 102 ? -14.206 -6.836 12.080 1.00 82.00 102 VAL A C 1
ATOM 834 O O . VAL A 1 102 ? -14.944 -7.679 11.577 1.00 82.00 102 VAL A O 1
ATOM 837 N N . ASP A 1 103 ? -13.464 -5.984 11.385 1.00 80.75 103 ASP A N 1
ATOM 838 C CA . ASP A 1 103 ? -13.270 -6.025 9.945 1.00 80.75 103 ASP A CA 1
ATOM 839 C C . ASP A 1 103 ? -11.800 -6.316 9.657 1.00 80.75 103 ASP A C 1
ATOM 841 O O . ASP A 1 103 ? -10.920 -5.766 10.320 1.00 80.75 103 ASP A O 1
ATOM 845 N N . ALA A 1 104 ? -11.539 -7.147 8.653 1.00 81.00 104 ALA A N 1
ATOM 846 C CA . ALA A 1 104 ? -10.194 -7.421 8.175 1.00 81.00 104 ALA A CA 1
ATOM 8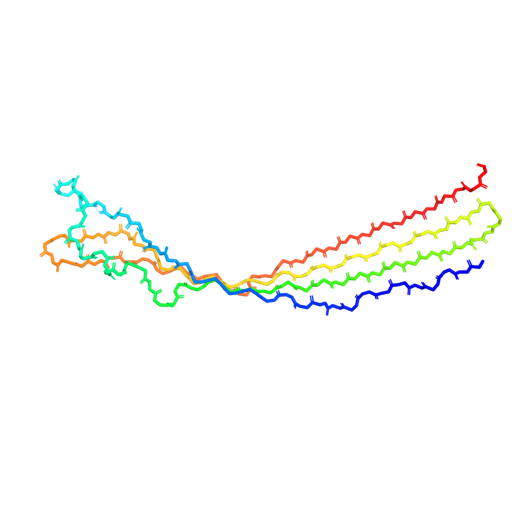47 C C . ALA A 1 104 ? -10.165 -7.330 6.648 1.00 81.00 104 ALA A C 1
ATOM 849 O O . ALA A 1 104 ? -11.031 -7.883 5.966 1.00 81.00 104 ALA A O 1
ATOM 850 N N . THR A 1 105 ? -9.171 -6.628 6.112 1.00 83.25 105 THR A N 1
ATOM 851 C CA . THR A 1 105 ? -8.832 -6.649 4.687 1.00 83.25 105 THR A CA 1
ATOM 852 C C . THR A 1 105 ? -7.439 -7.228 4.555 1.00 83.25 105 THR A C 1
ATOM 854 O O . THR A 1 105 ? -6.472 -6.575 4.929 1.00 83.25 105 THR A O 1
ATOM 857 N N . HIS A 1 106 ? -7.323 -8.446 4.033 1.00 85.31 106 HIS A N 1
ATOM 858 C CA . HIS A 1 106 ? -6.038 -9.133 3.879 1.00 85.31 106 HIS A CA 1
ATOM 859 C C . HIS A 1 106 ? -5.705 -9.369 2.412 1.00 85.31 106 HIS A C 1
ATOM 861 O O . HIS A 1 106 ? -6.594 -9.574 1.585 1.00 85.31 106 HIS A O 1
ATOM 867 N N . GLY A 1 107 ? -4.410 -9.377 2.103 1.00 82.75 107 GLY A N 1
ATOM 868 C CA . GLY A 1 107 ? -3.894 -9.739 0.785 1.00 82.75 107 GLY A CA 1
ATOM 869 C C . GLY A 1 107 ? -4.215 -8.723 -0.308 1.00 82.75 107 GLY A C 1
ATOM 870 O O . GLY A 1 107 ? -4.152 -9.057 -1.495 1.00 82.75 107 GLY A O 1
ATOM 871 N N . SER A 1 108 ? -4.586 -7.493 0.057 1.00 85.50 108 SER A N 1
ATOM 872 C CA . SER A 1 108 ? -4.953 -6.498 -0.939 1.00 85.50 108 SER A CA 1
ATOM 873 C C . SER A 1 108 ? -3.709 -6.048 -1.681 1.00 85.50 108 SER A C 1
ATOM 875 O O . SER A 1 108 ? -2.770 -5.519 -1.092 1.00 85.50 108 SER A O 1
ATOM 877 N N . THR A 1 109 ? -3.696 -6.300 -2.985 1.00 89.81 109 THR A N 1
ATOM 878 C CA . THR A 1 109 ? -2.553 -6.030 -3.850 1.00 89.81 109 THR A CA 1
ATOM 879 C C . THR A 1 109 ? -2.992 -5.150 -5.006 1.00 89.81 109 THR A C 1
ATOM 881 O O . THR A 1 109 ? -3.823 -5.556 -5.818 1.00 89.81 109 THR A O 1
ATOM 884 N N . GLN A 1 110 ? -2.396 -3.970 -5.122 1.00 90.25 110 GLN A N 1
ATOM 885 C CA . GLN A 1 110 ? -2.557 -3.076 -6.262 1.00 90.25 110 GLN A CA 1
ATOM 886 C C . GLN A 1 110 ? -1.280 -3.082 -7.095 1.00 90.25 110 GLN A C 1
ATOM 888 O O . GLN A 1 110 ? -0.174 -3.139 -6.564 1.00 90.25 110 GLN A O 1
ATOM 893 N N . LYS A 1 111 ? -1.432 -3.071 -8.418 1.00 93.31 111 LYS A N 1
ATOM 894 C CA . LYS A 1 111 ? -0.312 -3.073 -9.360 1.00 93.31 111 LYS A CA 1
ATOM 895 C C . LYS A 1 111 ? -0.527 -1.969 -10.373 1.00 93.31 111 LYS A C 1
ATOM 897 O O . LYS A 1 111 ? -1.604 -1.881 -10.959 1.00 93.31 111 LYS A O 1
ATOM 902 N N . MET A 1 112 ? 0.504 -1.173 -10.608 1.00 93.69 112 MET A N 1
ATOM 903 C CA . MET A 1 112 ? 0.498 -0.134 -11.627 1.00 93.69 112 MET A CA 1
ATOM 904 C C . MET A 1 112 ? 1.679 -0.342 -12.563 1.00 93.69 112 MET A C 1
ATOM 906 O O . MET A 1 112 ? 2.773 -0.720 -12.148 1.00 93.69 112 MET A O 1
ATOM 910 N N . HIS A 1 113 ? 1.448 -0.098 -13.846 1.00 93.31 113 HIS A N 1
ATOM 911 C CA . HIS A 1 113 ? 2.495 -0.067 -14.853 1.00 93.31 113 HIS A CA 1
ATOM 912 C C . HIS A 1 113 ? 2.303 1.163 -15.731 1.00 93.31 113 HIS A C 1
ATOM 914 O O . HIS A 1 113 ? 1.178 1.552 -16.040 1.00 93.31 113 HIS A O 1
ATOM 920 N N . SER A 1 114 ? 3.409 1.777 -16.133 1.00 93.44 114 SER A N 1
ATOM 921 C CA . SER A 1 114 ? 3.418 2.905 -17.055 1.00 93.44 114 SER A CA 1
ATOM 922 C C . SER A 1 114 ? 4.510 2.701 -18.089 1.00 93.44 114 SER A C 1
ATOM 924 O O . SER A 1 114 ? 5.614 2.265 -17.760 1.00 93.44 114 SER A O 1
ATOM 926 N N . THR A 1 115 ? 4.179 2.993 -19.344 1.00 94.25 115 THR A N 1
ATOM 927 C CA . THR A 1 115 ? 5.101 2.906 -20.477 1.00 94.25 115 THR A CA 1
ATOM 928 C C . THR A 1 115 ? 5.041 4.206 -21.254 1.00 94.25 115 THR A C 1
ATOM 930 O O . THR A 1 115 ? 3.960 4.634 -21.658 1.00 94.25 115 THR A O 1
ATOM 933 N N . VAL A 1 116 ? 6.198 4.818 -21.488 1.00 93.25 116 VAL A N 1
ATOM 934 C CA . VAL A 1 116 ? 6.313 6.058 -22.255 1.00 93.25 116 VAL A CA 1
ATOM 935 C C . VAL A 1 116 ? 7.342 5.854 -23.368 1.00 93.25 116 VAL A C 1
ATOM 937 O O . VAL A 1 116 ? 8.548 5.947 -23.130 1.00 93.25 116 VAL A O 1
ATOM 940 N N . PRO A 1 117 ? 6.891 5.542 -24.595 1.00 87.62 117 PRO A N 1
ATOM 941 C CA . PRO A 1 117 ? 7.746 5.546 -25.768 1.00 87.62 117 PRO A CA 1
ATOM 942 C C . PRO A 1 117 ? 7.772 6.946 -26.389 1.00 87.62 117 PRO A C 1
ATOM 944 O O . PRO A 1 117 ? 6.730 7.553 -26.640 1.00 87.62 117 PRO A O 1
ATOM 947 N N . ILE A 1 118 ? 8.965 7.460 -26.675 1.00 89.56 118 ILE A N 1
ATOM 948 C CA . ILE A 1 118 ? 9.151 8.735 -27.372 1.00 89.56 118 ILE A CA 1
ATOM 949 C C . ILE A 1 118 ? 10.099 8.505 -28.541 1.00 89.56 118 ILE A C 1
ATOM 951 O O . ILE A 1 118 ? 11.200 7.993 -28.371 1.00 89.56 118 ILE A O 1
ATOM 955 N N . CYS A 1 119 ? 9.699 8.944 -29.729 1.00 84.94 119 CYS A N 1
ATOM 956 C CA . CYS A 1 119 ? 10.596 9.081 -30.867 1.00 84.94 119 CYS A CA 1
ATOM 957 C C . CYS A 1 119 ? 10.571 10.543 -31.294 1.00 84.94 119 CYS A C 1
ATOM 959 O O . CYS A 1 119 ? 9.506 11.086 -31.593 1.00 84.94 119 CYS A O 1
ATOM 961 N N . ARG A 1 120 ? 11.728 11.202 -31.257 1.00 88.06 120 ARG A N 1
ATOM 962 C CA . ARG A 1 120 ? 11.849 12.618 -31.593 1.00 88.06 120 ARG A CA 1
ATOM 963 C C . ARG A 1 120 ? 12.841 12.791 -32.730 1.00 88.06 120 ARG A C 1
ATOM 965 O O . ARG A 1 120 ? 13.908 12.175 -32.733 1.00 88.06 120 ARG A O 1
ATOM 972 N N . ALA A 1 121 ? 12.481 13.683 -33.641 1.00 78.56 121 ALA A N 1
ATOM 973 C CA . ALA A 1 121 ? 13.376 14.155 -34.670 1.00 78.56 121 ALA A CA 1
ATOM 974 C C . ALA A 1 121 ? 14.238 15.318 -34.138 1.00 78.56 121 ALA A C 1
ATOM 976 O O . ALA A 1 121 ? 13.709 16.256 -33.539 1.00 78.56 121 ALA A O 1
ATOM 977 N N . THR A 1 122 ? 15.554 15.230 -34.304 1.00 69.56 122 THR A N 1
ATOM 978 C CA . THR A 1 122 ? 16.528 16.298 -34.061 1.00 69.56 122 THR A CA 1
ATOM 979 C C . THR A 1 122 ? 16.748 17.033 -35.377 1.00 69.56 122 THR A C 1
ATOM 981 O O . THR A 1 122 ? 17.598 16.636 -36.168 1.00 69.56 122 THR A O 1
ATOM 984 N N . TRP A 1 123 ? 15.949 18.068 -35.617 1.00 59.81 123 TRP A N 1
ATOM 985 C CA . TRP A 1 123 ? 16.167 19.053 -36.676 1.00 59.81 123 TRP A CA 1
ATOM 986 C C . TRP A 1 123 ? 16.147 20.443 -36.051 1.00 59.81 123 TRP A C 1
ATOM 988 O O . TRP A 1 123 ? 15.298 20.649 -35.149 1.00 59.81 123 TRP A O 1
#

InterPro domains:
  IPR036942 TonB-dependent receptor-like, beta-barrel domain superfamily [G3DSA:2.40.170.20] (7-117)